Protein AF-A0A812FP85-F1 (afdb_monomer_lite)

pLDDT: mean 92.1, std 12.24, range [35.72, 98.25]

Structure (mmCIF, N/CA/C/O backbone):
data_AF-A0A812FP85-F1
#
_entry.id   AF-A0A812FP85-F1
#
loop_
_atom_site.group_PDB
_atom_site.id
_atom_site.type_symbol
_atom_site.label_atom_id
_atom_site.label_alt_id
_atom_site.label_comp_id
_atom_site.label_asym_id
_atom_site.label_entity_id
_atom_site.label_seq_id
_atom_site.pdbx_PDB_ins_code
_atom_site.Cartn_x
_atom_site.Cartn_y
_atom_site.Cartn_z
_atom_site.occupancy
_atom_site.B_iso_or_equiv
_atom_site.auth_seq_id
_atom_site.auth_comp_id
_atom_site.auth_asym_id
_atom_site.auth_atom_id
_atom_site.pdbx_PDB_model_num
ATOM 1 N N . MET A 1 1 ? -3.436 12.130 14.796 1.00 59.41 1 MET A N 1
ATOM 2 C CA . MET A 1 1 ? -3.272 11.204 13.651 1.00 59.41 1 MET A CA 1
ATOM 3 C C . MET A 1 1 ? -4.348 11.531 12.624 1.00 59.41 1 MET A C 1
ATOM 5 O O . MET A 1 1 ? -5.468 11.791 13.047 1.00 59.41 1 MET A O 1
ATOM 9 N N . LYS A 1 2 ? -4.041 11.623 11.321 1.00 76.81 2 LYS A N 1
ATOM 10 C CA . LYS A 1 2 ? -5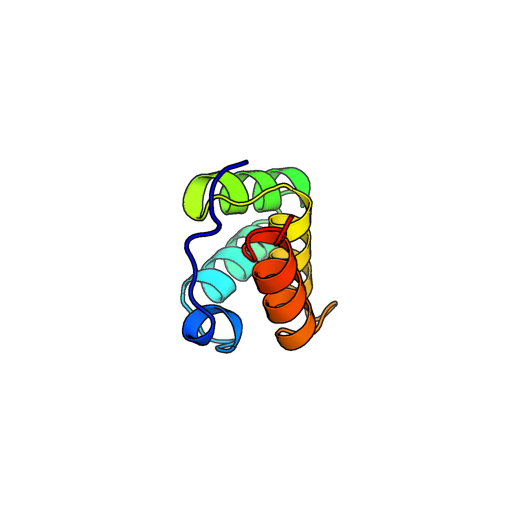.080 11.901 10.310 1.00 76.81 2 LYS A CA 1
ATOM 11 C C . LYS A 1 2 ? -5.876 10.624 10.041 1.00 76.81 2 LYS A C 1
ATOM 13 O O . LYS A 1 2 ? -5.283 9.554 9.953 1.00 76.81 2 LYS A O 1
ATOM 18 N N . LYS A 1 3 ? -7.197 10.739 9.890 1.00 87.62 3 LYS A N 1
ATOM 19 C CA . LYS A 1 3 ? -8.050 9.622 9.461 1.00 87.62 3 LYS A CA 1
ATOM 20 C C . LYS A 1 3 ? -7.568 9.107 8.100 1.00 87.62 3 LYS 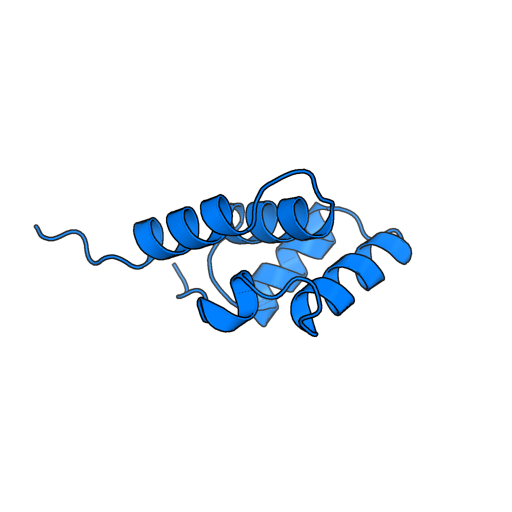A C 1
ATOM 22 O O . LYS A 1 3 ? -7.195 9.911 7.246 1.00 87.62 3 LYS A O 1
ATOM 27 N N . PHE A 1 4 ? -7.558 7.790 7.920 1.00 92.75 4 PHE A N 1
ATOM 28 C CA . PHE A 1 4 ? -7.306 7.182 6.617 1.00 92.75 4 PHE A CA 1
ATOM 29 C C . PHE A 1 4 ? -8.592 7.239 5.787 1.00 92.75 4 PHE A C 1
ATOM 31 O O . PHE A 1 4 ? -9.653 6.843 6.269 1.00 92.75 4 PHE A O 1
ATOM 38 N N . MET A 1 5 ? -8.519 7.816 4.593 1.00 93.44 5 MET A N 1
ATOM 39 C CA . MET A 1 5 ? -9.699 8.254 3.841 1.00 93.44 5 MET A CA 1
ATOM 40 C C . MET A 1 5 ? -10.286 7.177 2.926 1.00 93.44 5 MET A C 1
ATOM 42 O O . MET A 1 5 ? -11.436 7.315 2.521 1.00 93.44 5 MET A O 1
ATOM 46 N N . LEU A 1 6 ? -9.534 6.117 2.618 1.00 93.75 6 LEU A N 1
ATOM 47 C CA . LEU A 1 6 ? -10.017 5.038 1.756 1.00 93.75 6 LEU A CA 1
ATOM 48 C C . LEU A 1 6 ? -10.996 4.127 2.499 1.00 93.75 6 LEU A C 1
ATOM 50 O O . LEU A 1 6 ? -10.744 3.725 3.639 1.00 93.75 6 LEU A O 1
ATOM 54 N N . GLY A 1 7 ? -12.102 3.809 1.827 1.00 93.38 7 GLY A N 1
ATOM 55 C CA . GLY A 1 7 ? -13.128 2.895 2.315 1.00 93.38 7 GLY A CA 1
ATOM 56 C C . GLY A 1 7 ? -12.738 1.427 2.150 1.00 93.38 7 GLY A C 1
ATOM 57 O O . GLY A 1 7 ? -11.827 1.080 1.400 1.00 93.38 7 GLY A O 1
ATOM 58 N N . GLU A 1 8 ? -13.458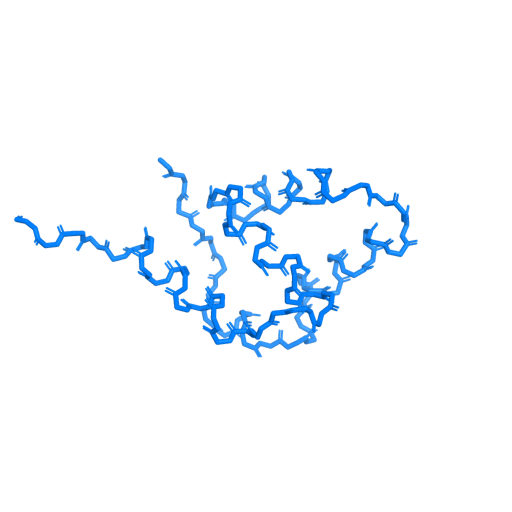 0.549 2.846 1.00 94.62 8 GLU A N 1
ATOM 59 C CA . GLU A 1 8 ? -13.236 -0.902 2.791 1.00 94.62 8 GLU A CA 1
ATOM 60 C C . GLU A 1 8 ? -13.390 -1.466 1.372 1.00 94.62 8 GLU A C 1
ATOM 62 O O . GLU A 1 8 ? -12.579 -2.289 0.960 1.00 94.62 8 GLU A O 1
ATOM 67 N N . GLU A 1 9 ? -14.354 -0.965 0.597 1.00 95.25 9 GLU A N 1
ATOM 68 C CA . GLU A 1 9 ? -14.549 -1.315 -0.817 1.00 95.25 9 GLU A CA 1
ATOM 69 C C . GLU A 1 9 ? -13.285 -1.097 -1.663 1.00 95.25 9 GLU A C 1
ATOM 71 O O . GLU A 1 9 ? -12.850 -2.005 -2.370 1.00 95.25 9 GLU A O 1
ATOM 76 N N . THR A 1 10 ? -12.627 0.055 -1.513 1.00 95.38 10 THR A N 1
ATOM 77 C CA . THR A 1 10 ? -11.381 0.385 -2.216 1.00 95.38 10 THR A CA 1
ATOM 78 C C . THR A 1 10 ? -10.214 -0.477 -1.748 1.00 95.38 10 THR A C 1
ATOM 80 O O . THR A 1 10 ? -9.378 -0.884 -2.551 1.00 95.38 10 THR A O 1
ATOM 83 N N . LEU A 1 11 ? -10.140 -0.761 -0.443 1.00 95.94 11 LEU A N 1
ATOM 84 C CA . LEU A 1 11 ? -9.064 -1.572 0.134 1.00 95.94 11 LEU A CA 1
ATOM 85 C C . LEU A 1 11 ? -9.181 -3.051 -0.244 1.00 95.94 11 LEU A C 1
ATOM 87 O O . LEU A 1 11 ? -8.171 -3.750 -0.296 1.00 95.94 11 LEU A O 1
ATOM 91 N N . LEU A 1 12 ? -10.396 -3.534 -0.504 1.00 96.31 12 LEU A N 1
ATOM 92 C CA . LEU A 1 12 ? -10.660 -4.910 -0.919 1.00 96.31 12 LEU A CA 1
ATOM 93 C C . LEU A 1 12 ? -10.582 -5.108 -2.439 1.00 96.31 12 LEU A C 1
ATOM 95 O O . LEU A 1 12 ? -10.397 -6.244 -2.886 1.00 96.31 12 LEU A O 1
ATOM 99 N N . ASP A 1 13 ? -10.623 -4.048 -3.239 1.00 95.94 13 ASP A N 1
ATOM 100 C CA . ASP A 1 13 ? -10.442 -4.115 -4.689 1.00 95.94 13 ASP A CA 1
ATOM 101 C C . ASP A 1 13 ? -8.948 -4.087 -5.074 1.00 95.94 13 ASP A C 1
ATOM 103 O O . ASP A 1 13 ? -8.249 -3.136 -4.770 1.00 95.94 13 ASP A O 1
ATOM 107 N N . SER A 1 14 ? -8.428 -5.129 -5.745 1.00 87.06 14 SER A N 1
ATOM 108 C CA . SER A 1 14 ? -7.004 -5.187 -6.175 1.00 87.06 14 SER A CA 1
ATOM 109 C C . SER A 1 14 ? -6.715 -4.237 -7.328 1.00 87.06 14 SER A C 1
ATOM 111 O O . SER A 1 14 ? -5.562 -3.838 -7.534 1.00 87.06 14 SER A O 1
ATOM 113 N N . GLU A 1 15 ? -7.753 -3.967 -8.110 1.00 92.69 15 GLU A N 1
ATOM 114 C CA . GLU A 1 15 ? -7.699 -3.257 -9.377 1.00 92.69 15 GLU A CA 1
ATOM 115 C C . GLU A 1 15 ? -8.100 -1.792 -9.208 1.00 92.69 15 GLU A C 1
ATOM 117 O O . GLU A 1 15 ? -8.190 -1.058 -10.191 1.00 92.69 15 GLU A O 1
ATOM 122 N N . SER A 1 16 ? -8.267 -1.344 -7.959 1.00 96.88 16 SER A N 1
ATOM 123 C CA . SER A 1 16 ? -8.544 0.050 -7.653 1.00 96.88 16 SER A CA 1
ATOM 124 C C . SER A 1 16 ? -7.440 0.965 -8.181 1.00 96.88 16 SER A C 1
ATOM 126 O O . SER A 1 16 ? -6.256 0.599 -8.272 1.00 96.88 16 SER A O 1
ATOM 128 N N . ALA A 1 17 ? -7.833 2.192 -8.526 1.00 97.31 17 ALA A N 1
ATOM 129 C CA . ALA A 1 17 ? -6.924 3.200 -9.057 1.00 97.31 17 ALA A CA 1
ATOM 130 C C . ALA A 1 17 ? -5.765 3.485 -8.088 1.00 97.31 17 ALA A C 1
ATOM 132 O O . ALA A 1 17 ? -4.642 3.758 -8.512 1.00 97.31 17 ALA A O 1
ATOM 133 N N . GLU A 1 18 ? -6.010 3.365 -6.786 1.00 97.56 18 GLU A N 1
ATOM 134 C CA . GLU A 1 18 ? -5.034 3.559 -5.727 1.00 97.56 18 GLU A CA 1
ATOM 135 C C . GLU A 1 18 ? -3.958 2.474 -5.743 1.00 97.56 18 GLU A C 1
ATOM 137 O O . GLU A 1 18 ? -2.767 2.791 -5.694 1.00 97.56 18 GLU A O 1
ATOM 142 N N . TYR A 1 19 ? -4.335 1.197 -5.867 1.00 97.75 19 TYR A N 1
ATOM 143 C CA . TYR A 1 19 ? -3.340 0.131 -5.985 1.00 97.75 19 TYR A CA 1
ATOM 144 C C . TYR A 1 19 ? -2.611 0.168 -7.323 1.00 97.75 19 TYR A C 1
ATOM 146 O O . TYR A 1 19 ? -1.402 -0.077 -7.352 1.00 97.75 19 TYR A O 1
ATOM 154 N N . PHE A 1 20 ? -3.298 0.518 -8.414 1.00 97.81 20 PHE A N 1
ATOM 155 C CA . PHE A 1 20 ? -2.645 0.762 -9.698 1.00 97.81 20 PHE A CA 1
ATOM 156 C C . PHE A 1 20 ? -1.581 1.861 -9.575 1.00 97.81 20 PHE A C 1
ATOM 158 O O . PHE A 1 20 ? -0.432 1.652 -9.965 1.00 97.81 20 PHE A O 1
ATOM 165 N N . TRP A 1 21 ? -1.925 2.994 -8.963 1.00 98.06 21 TRP A N 1
ATOM 166 C CA . TRP A 1 21 ? -1.009 4.112 -8.748 1.00 98.06 21 TRP A CA 1
ATOM 167 C C . TRP A 1 21 ? 0.198 3.726 -7.883 1.00 98.06 21 TRP A C 1
ATOM 169 O O . TRP A 1 21 ? 1.334 4.081 -8.206 1.00 98.06 21 TRP A O 1
ATOM 179 N N . ILE A 1 22 ? -0.011 2.942 -6.821 1.00 97.94 22 ILE A N 1
ATOM 180 C CA . ILE A 1 22 ? 1.086 2.441 -5.981 1.00 97.94 22 ILE A CA 1
ATOM 181 C C . ILE A 1 22 ? 2.008 1.514 -6.779 1.00 97.94 22 ILE A C 1
ATOM 183 O O . ILE A 1 22 ? 3.228 1.693 -6.745 1.00 97.94 22 ILE A O 1
ATOM 187 N N . ARG A 1 23 ? 1.448 0.553 -7.527 1.00 98.06 23 ARG A N 1
ATOM 188 C CA . ARG A 1 23 ? 2.227 -0.350 -8.391 1.00 98.06 23 ARG A CA 1
ATOM 189 C C . ARG A 1 23 ? 3.006 0.425 -9.452 1.00 98.06 23 ARG A C 1
ATOM 191 O O . ARG A 1 23 ? 4.168 0.108 -9.693 1.00 98.06 23 ARG A O 1
ATOM 198 N N . TRP A 1 24 ? 2.405 1.465 -10.024 1.00 98.19 24 TRP A N 1
ATOM 199 C CA . TRP A 1 24 ? 3.062 2.352 -10.979 1.00 98.19 24 TRP A CA 1
ATOM 200 C C . TRP A 1 24 ? 4.274 3.063 -10.358 1.00 98.19 24 TRP A C 1
ATOM 202 O O . TRP A 1 24 ? 5.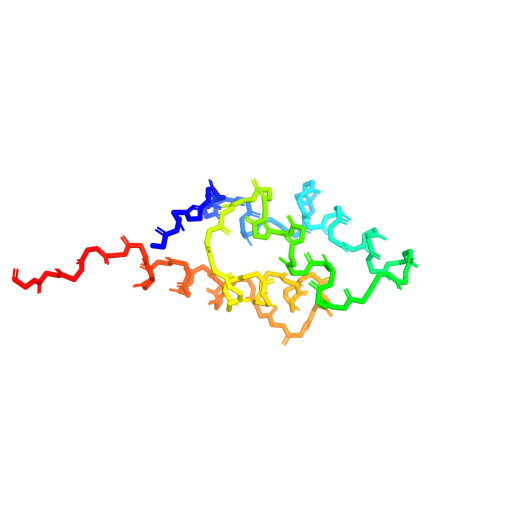372 2.959 -10.896 1.00 98.19 24 TRP A O 1
ATOM 212 N N . MET A 1 25 ? 4.138 3.683 -9.178 1.00 98.12 25 MET A N 1
ATOM 213 C CA . MET A 1 25 ? 5.276 4.327 -8.496 1.00 98.12 25 MET A CA 1
ATOM 214 C C . MET A 1 25 ? 6.416 3.346 -8.184 1.00 98.12 25 MET A C 1
ATOM 216 O O . MET A 1 25 ? 7.594 3.698 -8.277 1.00 98.12 25 MET A O 1
ATOM 220 N N . VAL A 1 26 ? 6.080 2.108 -7.808 1.00 97.31 26 VAL A N 1
ATOM 221 C CA . VAL A 1 26 ? 7.072 1.044 -7.592 1.00 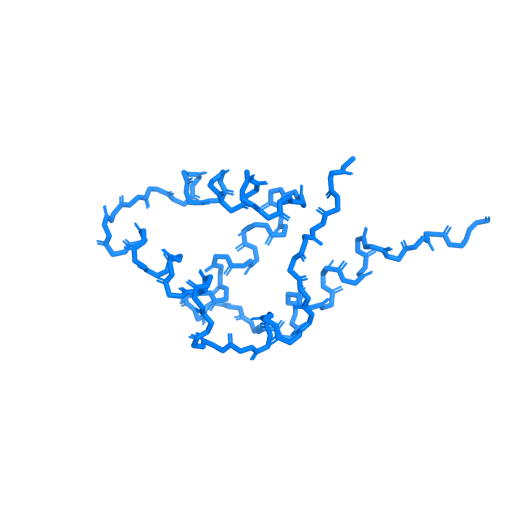97.31 26 VAL A CA 1
ATOM 222 C C . VAL A 1 26 ? 7.768 0.671 -8.906 1.00 97.31 26 VAL A C 1
ATOM 224 O O . VAL A 1 26 ? 8.991 0.508 -8.918 1.00 97.31 26 VAL A O 1
ATOM 227 N N . GLY A 1 27 ? 7.014 0.559 -10.005 1.00 97.38 27 GLY A N 1
ATOM 228 C CA . GLY A 1 27 ? 7.547 0.333 -11.352 1.00 97.38 27 GLY A CA 1
ATOM 229 C C . GLY A 1 27 ? 8.548 1.413 -11.768 1.00 97.38 27 GLY A C 1
ATOM 230 O O . GLY A 1 27 ? 9.636 1.091 -12.243 1.00 97.38 27 GLY A O 1
ATOM 231 N N . GLU A 1 28 ? 8.248 2.669 -11.438 1.00 97.88 28 GLU A N 1
ATOM 232 C CA . GLU A 1 28 ? 9.115 3.841 -11.630 1.00 97.88 28 GLU A CA 1
ATOM 233 C C . GLU A 1 28 ? 10.300 3.923 -10.640 1.00 97.88 28 GLU A C 1
ATOM 235 O O . GLU A 1 28 ? 10.992 4.938 -10.555 1.00 97.88 28 GLU A O 1
ATOM 240 N N . ARG A 1 29 ? 10.559 2.862 -9.862 1.00 96.75 29 ARG A N 1
ATOM 241 C CA . ARG A 1 29 ? 11.698 2.741 -8.929 1.00 96.75 29 ARG A CA 1
ATOM 242 C C . ARG A 1 29 ? 11.710 3.767 -7.791 1.00 96.75 29 ARG A C 1
ATOM 244 O O . ARG A 1 29 ? 12.768 4.065 -7.231 1.00 96.75 29 ARG A O 1
ATOM 251 N N . TYR A 1 30 ? 10.548 4.274 -7.383 1.00 97.50 30 TYR A N 1
ATOM 252 C CA . TYR A 1 30 ? 10.454 5.110 -6.188 1.00 97.50 30 TYR A CA 1
ATOM 253 C C . TYR A 1 30 ? 10.811 4.275 -4.948 1.00 97.50 30 TYR A C 1
ATOM 255 O O . TYR A 1 30 ? 10.429 3.111 -4.829 1.00 97.50 30 TYR A O 1
ATOM 263 N N . SER A 1 31 ? 11.539 4.868 -3.996 1.00 97.06 31 SER A N 1
ATOM 264 C CA . SER A 1 31 ? 11.862 4.180 -2.742 1.00 97.06 31 SER A CA 1
ATOM 265 C C . SER A 1 31 ? 10.600 3.930 -1.912 1.00 97.06 31 SER A C 1
ATOM 267 O O . SER A 1 31 ? 9.666 4.733 -1.938 1.00 97.06 31 SER A O 1
ATOM 269 N N . ALA A 1 32 ? 10.590 2.858 -1.113 1.00 96.75 32 ALA A N 1
ATOM 270 C CA . ALA A 1 32 ? 9.456 2.530 -0.244 1.00 96.75 32 ALA A CA 1
ATOM 271 C C . ALA A 1 32 ? 9.065 3.708 0.667 1.00 96.75 32 ALA A C 1
ATOM 273 O O . ALA A 1 32 ? 7.888 4.028 0.786 1.00 96.75 32 ALA A O 1
ATOM 274 N N . ASN A 1 33 ? 10.048 4.432 1.217 1.00 97.00 33 ASN A N 1
ATOM 275 C CA . ASN A 1 33 ? 9.802 5.628 2.029 1.00 97.00 33 ASN A CA 1
ATOM 276 C C . ASN A 1 33 ? 9.089 6.736 1.239 1.00 97.00 33 ASN A C 1
ATOM 278 O O . ASN A 1 33 ? 8.189 7.388 1.767 1.00 97.00 33 ASN A O 1
ATOM 282 N N . LYS A 1 34 ? 9.466 6.943 -0.030 1.00 97.81 34 LYS A N 1
ATOM 283 C CA . LYS A 1 34 ? 8.831 7.942 -0.897 1.00 97.81 34 LYS A CA 1
ATOM 284 C C . LYS A 1 34 ? 7.401 7.535 -1.253 1.00 97.81 34 LYS A C 1
ATOM 286 O O . LYS A 1 34 ? 6.515 8.384 -1.211 1.00 97.81 34 LYS A O 1
ATOM 291 N N . VAL A 1 35 ? 7.173 6.252 -1.536 1.00 98.25 35 VAL A N 1
ATOM 292 C CA . VAL A 1 35 ? 5.839 5.702 -1.814 1.00 98.25 35 VAL A CA 1
ATOM 293 C C . VAL A 1 35 ? 4.938 5.799 -0.582 1.00 98.25 35 VAL A C 1
ATOM 295 O O . VAL A 1 35 ? 3.863 6.381 -0.670 1.00 98.25 35 VAL A O 1
ATOM 298 N N . CYS A 1 36 ? 5.393 5.344 0.589 1.00 97.94 36 CYS A N 1
ATOM 299 C CA . CYS A 1 36 ? 4.637 5.471 1.837 1.00 97.94 36 CYS A CA 1
ATOM 300 C C . CYS A 1 36 ? 4.321 6.935 2.161 1.00 97.94 36 CYS A C 1
ATOM 302 O O . CYS A 1 36 ? 3.188 7.252 2.503 1.00 97.94 36 CYS A O 1
ATOM 304 N N . GLY A 1 37 ? 5.286 7.844 1.987 1.00 97.69 37 GLY A N 1
ATOM 305 C CA . GLY A 1 37 ? 5.052 9.275 2.176 1.00 97.69 37 GLY A CA 1
ATOM 306 C C . GLY A 1 37 ? 4.020 9.856 1.202 1.00 97.69 37 GLY A C 1
ATOM 307 O O . GLY A 1 37 ? 3.252 10.735 1.587 1.00 97.69 37 GLY A O 1
ATOM 308 N N . ALA A 1 38 ? 3.970 9.370 -0.042 1.00 97.88 38 ALA A N 1
ATOM 309 C CA . ALA A 1 38 ? 2.946 9.754 -1.012 1.00 97.88 38 ALA A CA 1
ATOM 310 C C . ALA A 1 38 ? 1.559 9.224 -0.609 1.00 97.88 38 ALA A C 1
ATOM 312 O O . ALA A 1 38 ? 0.602 9.995 -0.605 1.00 97.88 38 ALA A O 1
ATOM 313 N N . ILE A 1 39 ? 1.471 7.959 -0.183 1.00 97.69 39 ILE A N 1
ATOM 314 C CA . ILE A 1 39 ? 0.244 7.328 0.332 1.00 97.69 39 ILE A CA 1
ATOM 315 C C . ILE A 1 39 ? -0.293 8.111 1.538 1.00 97.69 39 ILE A C 1
ATOM 317 O O . ILE A 1 39 ? -1.453 8.515 1.535 1.00 97.69 39 ILE A O 1
ATOM 321 N N . THR A 1 40 ? 0.556 8.419 2.528 1.00 96.75 40 THR A N 1
ATOM 322 C CA . THR A 1 40 ? 0.149 9.197 3.712 1.00 96.75 40 THR A CA 1
ATOM 323 C C . THR A 1 40 ? -0.362 10.590 3.333 1.00 96.75 40 THR A C 1
ATOM 325 O O . THR A 1 40 ? -1.321 11.091 3.920 1.00 96.75 40 THR A O 1
ATOM 328 N N . LYS A 1 41 ? 0.270 11.252 2.354 1.00 96.44 41 LYS A N 1
ATOM 329 C CA . LYS A 1 41 ? -0.157 12.583 1.892 1.00 96.44 41 LYS A CA 1
ATOM 330 C C . LYS A 1 41 ? -1.487 12.543 1.141 1.00 96.44 41 LYS A C 1
ATOM 332 O O . LYS A 1 41 ? -2.280 13.461 1.321 1.00 96.44 41 LYS A O 1
ATOM 337 N N . ALA A 1 42 ? -1.711 11.514 0.324 1.00 96.31 42 ALA A N 1
ATOM 338 C CA . ALA A 1 42 ? -2.909 11.370 -0.498 1.00 96.31 42 ALA A CA 1
ATOM 339 C C . ALA A 1 42 ? -4.125 10.903 0.313 1.00 96.31 42 ALA A C 1
ATOM 341 O O . ALA A 1 42 ? -5.211 11.454 0.168 1.00 96.31 42 ALA A O 1
ATOM 342 N N . PHE A 1 43 ? -3.937 9.913 1.187 1.00 95.50 43 PHE A N 1
ATOM 343 C CA . PHE A 1 43 ? -5.039 9.202 1.842 1.00 95.50 43 PHE A CA 1
ATOM 344 C C . PHE A 1 43 ? -5.075 9.388 3.360 1.00 95.50 43 PHE A C 1
ATOM 346 O O . PHE A 1 43 ? -5.974 8.875 4.023 1.00 95.50 43 PHE A O 1
ATOM 353 N N . GLY A 1 44 ? -4.121 10.120 3.939 1.00 94.56 44 GLY A N 1
ATOM 354 C CA . GLY A 1 44 ? -4.014 10.286 5.385 1.00 94.56 44 GLY A CA 1
ATOM 355 C C . GLY A 1 44 ? -3.471 9.034 6.076 1.00 94.56 44 GLY A C 1
ATOM 356 O O . GLY A 1 44 ? -2.613 8.334 5.543 1.00 94.56 44 GLY A O 1
ATOM 357 N N . GLY A 1 45 ? -3.957 8.757 7.287 1.00 91.88 45 GLY A N 1
ATOM 358 C CA . GLY A 1 45 ? -3.436 7.676 8.125 1.00 91.88 45 GLY A CA 1
ATOM 359 C C . GLY A 1 45 ? -2.045 7.976 8.683 1.00 91.88 45 GLY A C 1
ATOM 360 O O . GLY A 1 45 ? -1.674 9.133 8.907 1.00 91.88 45 GLY A O 1
ATOM 361 N N . ASP A 1 46 ? -1.288 6.911 8.927 1.00 93.69 46 ASP A N 1
ATOM 362 C CA . ASP A 1 46 ? 0.092 6.965 9.395 1.00 93.69 46 ASP A CA 1
ATOM 363 C C . ASP A 1 46 ? 1.024 6.092 8.543 1.00 93.69 46 ASP A C 1
ATOM 365 O O . ASP A 1 46 ? 0.631 5.486 7.536 1.00 93.69 46 ASP A O 1
ATOM 369 N N . GLN A 1 47 ? 2.298 6.069 8.935 1.00 93.81 47 GLN A N 1
ATOM 370 C CA . GLN A 1 47 ? 3.341 5.344 8.223 1.00 93.81 47 GLN A CA 1
ATOM 371 C C . GLN A 1 47 ? 3.088 3.832 8.193 1.00 93.81 47 GLN A C 1
ATOM 373 O O . GLN A 1 47 ? 3.410 3.193 7.195 1.00 93.81 47 GLN A O 1
ATOM 378 N N . GLU A 1 48 ? 2.485 3.265 9.238 1.00 95.88 48 GLU A N 1
ATOM 379 C CA . GLU A 1 48 ? 2.185 1.835 9.308 1.00 95.88 48 GLU A CA 1
ATOM 380 C C . GLU A 1 48 ? 1.035 1.470 8.364 1.00 95.88 48 GLU A C 1
ATOM 382 O O . GLU A 1 48 ? 1.173 0.535 7.579 1.00 95.88 48 GLU A O 1
ATOM 387 N N . THR A 1 49 ? -0.055 2.249 8.341 1.00 96.00 49 THR A N 1
ATOM 388 C CA . THR A 1 49 ? -1.138 2.053 7.361 1.00 96.00 49 THR A CA 1
ATOM 389 C C . THR A 1 49 ? -0.620 2.195 5.931 1.00 96.00 49 THR A C 1
ATOM 391 O O . THR A 1 49 ? -0.972 1.408 5.053 1.00 96.00 49 THR A O 1
ATOM 394 N N . SER A 1 50 ? 0.268 3.163 5.698 1.00 97.12 50 SER A N 1
ATOM 395 C CA . SER A 1 50 ? 0.845 3.396 4.372 1.00 97.12 50 SER A CA 1
ATOM 396 C C . SER A 1 50 ? 1.766 2.255 3.933 1.00 97.12 50 SER A C 1
ATOM 398 O O . SER A 1 50 ? 1.713 1.821 2.783 1.00 97.12 50 SER A O 1
ATOM 400 N N . ALA A 1 51 ? 2.572 1.726 4.858 1.00 97.81 51 ALA A N 1
ATOM 401 C CA . ALA A 1 51 ? 3.414 0.561 4.616 1.00 97.81 51 ALA A CA 1
ATOM 402 C C . ALA A 1 51 ? 2.581 -0.702 4.362 1.00 97.81 51 ALA A C 1
ATOM 404 O O . ALA A 1 51 ? 2.898 -1.462 3.450 1.00 97.81 51 ALA A O 1
ATOM 405 N N . ALA A 1 52 ? 1.493 -0.901 5.108 1.00 97.50 52 ALA A N 1
ATOM 406 C CA . ALA A 1 52 ? 0.579 -2.015 4.890 1.00 97.50 52 ALA A CA 1
ATOM 407 C C . ALA A 1 52 ? -0.084 -1.937 3.506 1.00 97.50 52 ALA A C 1
ATOM 409 O O . ALA A 1 52 ? -0.107 -2.929 2.778 1.00 97.50 52 ALA A O 1
ATOM 410 N N . MET A 1 53 ? -0.538 -0.752 3.083 1.00 97.19 53 MET A N 1
ATOM 411 C CA . MET A 1 53 ? -1.103 -0.565 1.744 1.00 97.19 53 MET A CA 1
ATOM 412 C C . MET A 1 53 ? -0.075 -0.835 0.637 1.00 97.19 53 MET A C 1
ATOM 414 O O . MET A 1 53 ? -0.391 -1.510 -0.344 1.00 97.19 53 MET A O 1
ATOM 418 N N . LEU A 1 54 ? 1.173 -0.387 0.816 1.00 98.00 54 LEU A N 1
ATOM 419 C CA . LEU A 1 54 ? 2.274 -0.731 -0.086 1.00 98.00 54 LEU A CA 1
ATOM 420 C C . LEU A 1 54 ? 2.521 -2.247 -0.128 1.00 98.00 54 LEU A C 1
ATOM 422 O O . LEU A 1 54 ? 2.656 -2.818 -1.206 1.00 98.00 54 LEU A O 1
ATOM 426 N N . ASN A 1 55 ? 2.553 -2.923 1.019 1.00 97.94 55 ASN A N 1
ATOM 427 C CA . ASN A 1 55 ? 2.769 -4.369 1.071 1.00 97.94 55 ASN A CA 1
ATOM 428 C C . ASN A 1 55 ? 1.653 -5.149 0.373 1.00 97.94 55 ASN A C 1
ATOM 430 O O . ASN A 1 55 ? 1.944 -6.136 -0.300 1.00 97.94 55 ASN A O 1
ATOM 434 N N . VAL A 1 56 ? 0.404 -4.691 0.477 1.00 97.50 56 VAL A N 1
ATOM 435 C CA . VAL A 1 56 ? -0.716 -5.257 -0.282 1.00 97.50 56 VAL A CA 1
ATOM 436 C C . VAL A 1 56 ? -0.511 -5.061 -1.785 1.00 97.50 56 VAL A C 1
ATOM 438 O O . VAL A 1 56 ? -0.632 -6.022 -2.541 1.00 97.50 56 VAL A O 1
ATOM 441 N N . ALA A 1 57 ? -0.110 -3.863 -2.223 1.00 96.88 57 ALA A N 1
ATOM 442 C CA . ALA A 1 57 ? 0.177 -3.590 -3.634 1.00 96.88 57 ALA A CA 1
ATOM 443 C C . ALA A 1 57 ? 1.296 -4.485 -4.205 1.00 96.88 57 ALA A C 1
ATOM 445 O O . ALA A 1 57 ? 1.284 -4.813 -5.389 1.00 96.8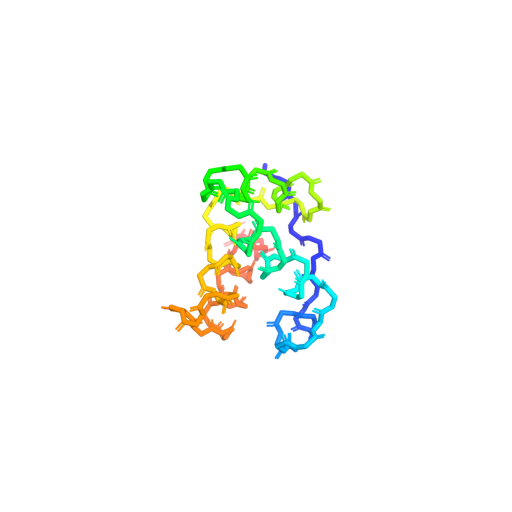8 57 ALA A O 1
ATOM 446 N N . LEU A 1 58 ? 2.253 -4.880 -3.357 1.00 96.31 58 LEU A N 1
ATOM 447 C CA . LEU A 1 58 ? 3.371 -5.767 -3.689 1.00 96.31 58 LEU A CA 1
ATOM 448 C C . LEU A 1 58 ? 3.057 -7.263 -3.514 1.00 96.31 58 LEU A C 1
ATOM 450 O O . LEU A 1 58 ? 3.949 -8.085 -3.711 1.00 96.31 58 LEU A O 1
ATOM 454 N N . GLY A 1 59 ? 1.845 -7.628 -3.084 1.00 95.56 59 GLY A N 1
ATOM 455 C CA . GLY A 1 59 ? 1.471 -9.019 -2.800 1.00 95.56 59 GLY A CA 1
ATOM 456 C C . GLY A 1 59 ? 2.153 -9.631 -1.567 1.00 95.56 59 GLY A C 1
ATOM 457 O O . GLY A 1 59 ? 2.134 -10.845 -1.396 1.00 95.56 59 GLY A O 1
ATOM 458 N N . LYS A 1 60 ? 2.762 -8.811 -0.700 1.00 96.31 60 LYS A N 1
ATOM 459 C CA . LYS A 1 60 ? 3.444 -9.242 0.537 1.00 96.31 60 LYS A CA 1
ATOM 460 C C . LYS A 1 60 ? 2.510 -9.346 1.741 1.00 96.31 60 LYS A C 1
ATOM 462 O O . LYS A 1 60 ? 2.891 -9.897 2.768 1.00 96.31 60 LYS A O 1
ATOM 467 N N . GLN A 1 61 ? 1.320 -8.766 1.636 1.00 95.81 61 GLN A N 1
ATOM 468 C CA . GLN A 1 61 ? 0.329 -8.698 2.700 1.00 95.81 61 GLN A CA 1
ATOM 469 C C . GLN A 1 61 ? -1.075 -8.832 2.099 1.00 95.81 61 GLN A C 1
ATOM 471 O O . GLN A 1 61 ? -1.307 -8.435 0.958 1.00 95.81 61 GLN A O 1
ATOM 476 N N . THR A 1 62 ? -2.019 -9.404 2.848 1.00 96.44 62 THR A N 1
ATOM 477 C CA . THR A 1 62 ? -3.405 -9.556 2.385 1.00 96.44 62 THR A CA 1
ATOM 478 C C . THR A 1 62 ? -4.194 -8.266 2.589 1.00 96.44 62 THR A C 1
ATOM 480 O O . THR A 1 62 ? -4.006 -7.557 3.580 1.00 96.44 62 THR A O 1
ATOM 483 N N . LYS A 1 63 ? -5.144 -7.986 1.694 1.00 96.06 63 LYS A N 1
ATOM 484 C CA . LYS A 1 63 ? -6.062 -6.841 1.827 1.00 96.06 63 LYS A CA 1
ATOM 485 C C . LYS A 1 63 ? -6.853 -6.869 3.132 1.00 96.06 63 LYS A C 1
ATOM 487 O O . LYS A 1 63 ? -7.025 -5.836 3.765 1.00 96.06 63 LYS A O 1
ATOM 492 N N . TYR A 1 64 ? -7.275 -8.059 3.563 1.00 96.44 64 TYR A N 1
ATOM 493 C CA . TYR A 1 64 ? -8.015 -8.244 4.812 1.00 96.44 64 TYR A CA 1
ATOM 494 C C . TYR A 1 64 ? -7.232 -7.728 6.023 1.00 96.44 64 TYR A C 1
ATOM 496 O O . TYR A 1 64 ? -7.774 -6.955 6.804 1.00 96.44 64 TYR A O 1
ATOM 504 N N . SER A 1 65 ? -5.932 -8.030 6.110 1.00 95.75 65 SER A N 1
ATOM 505 C CA . SER A 1 65 ? -5.098 -7.520 7.206 1.00 95.75 65 SER A CA 1
ATOM 506 C C . SER A 1 65 ? -4.934 -5.992 7.183 1.00 95.75 65 SER A C 1
ATOM 508 O O . SER A 1 65 ? -4.836 -5.363 8.234 1.00 95.75 65 SER A O 1
ATOM 510 N N . LEU A 1 66 ? -4.941 -5.366 5.997 1.00 95.88 66 LEU A N 1
ATOM 511 C CA . LEU A 1 66 ? -4.953 -3.906 5.876 1.00 95.88 66 LEU A CA 1
ATOM 512 C C . LEU A 1 66 ? -6.288 -3.323 6.354 1.00 95.88 66 LEU A C 1
ATOM 514 O O . LEU A 1 66 ? -6.290 -2.325 7.068 1.00 95.88 66 LEU A O 1
ATOM 518 N N . VAL A 1 67 ? -7.413 -3.943 5.993 1.00 96.12 67 VAL A N 1
ATOM 519 C CA . VAL A 1 67 ? -8.742 -3.522 6.459 1.00 96.12 67 VAL A CA 1
ATOM 520 C C . VAL A 1 67 ? -8.836 -3.615 7.983 1.00 96.12 67 VAL A C 1
ATOM 522 O O . VAL A 1 67 ? -9.279 -2.661 8.621 1.00 96.12 67 VAL A O 1
ATOM 525 N N . GLU A 1 68 ? -8.372 -4.713 8.581 1.00 95.38 68 GLU A N 1
ATOM 526 C CA . GLU A 1 68 ? -8.327 -4.880 10.040 1.00 95.38 68 GLU A CA 1
ATOM 527 C C . GLU A 1 68 ? -7.456 -3.814 10.714 1.00 95.38 68 GLU A C 1
ATOM 529 O O . GLU A 1 68 ? -7.882 -3.199 11.693 1.00 95.38 68 GLU A O 1
ATOM 534 N N . LEU A 1 69 ? -6.275 -3.528 10.154 1.00 94.75 69 LEU A N 1
ATOM 535 C CA . LEU A 1 69 ? -5.386 -2.470 10.637 1.00 94.75 69 LEU A CA 1
ATOM 536 C C . LEU A 1 69 ? -6.046 -1.085 10.574 1.00 94.75 69 LEU A C 1
ATOM 538 O O . LEU A 1 69 ? -5.927 -0.284 11.498 1.00 94.75 69 LEU A O 1
ATOM 542 N N . VAL A 1 70 ? -6.740 -0.773 9.480 1.00 93.88 70 VAL A N 1
ATOM 543 C CA . VAL A 1 70 ? -7.434 0.511 9.332 1.00 93.88 70 VAL A CA 1
ATOM 544 C C . VAL A 1 70 ? -8.589 0.611 10.333 1.00 93.88 70 VAL A C 1
ATOM 546 O O . VAL A 1 70 ? -8.743 1.648 10.979 1.00 93.88 70 VAL A O 1
ATOM 549 N N . LYS A 1 71 ? -9.361 -0.466 10.527 1.00 92.31 71 LYS A N 1
ATOM 550 C CA . LYS A 1 71 ? -10.465 -0.524 11.498 1.00 92.31 71 LYS A CA 1
ATOM 551 C C . LYS A 1 71 ? -9.981 -0.387 12.941 1.00 92.31 71 LYS A C 1
ATOM 553 O O . LYS A 1 71 ? -10.601 0.350 13.709 1.00 92.31 71 LYS A O 1
ATOM 558 N N . SER A 1 72 ? -8.870 -1.024 13.314 1.00 91.56 72 SER A N 1
ATOM 559 C CA . SER A 1 72 ? -8.322 -0.925 14.675 1.00 91.56 72 SER A CA 1
ATOM 560 C C . SER A 1 72 ? -7.849 0.494 15.005 1.00 91.56 72 SER A C 1
ATOM 562 O O . SER A 1 72 ? -8.009 0.953 16.131 1.00 91.56 72 SER A O 1
ATOM 564 N N . LYS A 1 73 ? -7.355 1.229 14.003 1.00 86.75 73 LYS A N 1
ATOM 565 C CA . LYS A 1 73 ? -6.904 2.623 14.138 1.00 86.75 73 LYS A CA 1
ATOM 566 C C . LYS A 1 73 ? -8.009 3.672 14.058 1.00 86.75 73 LYS A C 1
ATOM 568 O O . LYS A 1 73 ? -7.786 4.817 14.446 1.00 86.75 73 LYS A O 1
ATOM 573 N N . GLN A 1 74 ? -9.166 3.314 13.507 1.00 80.44 74 GLN A N 1
ATOM 574 C CA . GLN A 1 74 ? -10.325 4.203 13.380 1.00 80.44 74 GLN A CA 1
ATOM 575 C C . GLN A 1 74 ? -11.401 3.944 14.431 1.00 80.44 74 GLN A C 1
ATOM 577 O O . GLN A 1 74 ? -12.270 4.794 14.622 1.00 80.44 74 GLN A O 1
ATOM 582 N N . SER A 1 75 ? -11.351 2.799 15.111 1.00 69.81 75 SER A N 1
ATOM 583 C CA . SER A 1 75 ? -12.257 2.508 16.215 1.00 69.81 75 SER A CA 1
ATOM 584 C C . SER A 1 75 ? -11.997 3.511 17.342 1.00 69.81 75 SER A C 1
ATOM 586 O O . SER A 1 75 ? -10.856 3.616 17.800 1.00 69.81 75 SER A O 1
ATOM 588 N N . PRO A 1 76 ? -13.011 4.267 17.802 1.00 56.00 76 PRO A N 1
ATOM 589 C CA . PRO A 1 76 ? -12.861 5.050 19.013 1.00 56.00 76 PRO A CA 1
ATOM 590 C C . PRO A 1 76 ? -12.636 4.040 20.129 1.00 56.00 76 PRO A C 1
ATOM 592 O O . PRO A 1 76 ? -13.496 3.188 20.362 1.00 56.00 76 PRO A O 1
ATOM 595 N N . VAL A 1 77 ? -11.473 4.101 20.780 1.00 51.47 77 VAL A N 1
ATOM 596 C CA . VAL A 1 77 ? -11.251 3.408 22.049 1.00 51.47 77 VAL A CA 1
ATOM 597 C C . VAL A 1 77 ? -12.447 3.768 22.925 1.00 51.47 77 VAL A C 1
ATOM 599 O O . VAL A 1 77 ? -12.599 4.925 23.307 1.00 51.47 77 VAL A O 1
ATOM 602 N N . HIS A 1 78 ? -13.359 2.817 23.131 1.00 43.59 78 HIS A N 1
ATOM 603 C CA . HIS A 1 78 ? -14.409 2.959 24.125 1.00 43.59 78 HIS A CA 1
ATOM 604 C C . HIS A 1 78 ? -13.682 2.905 25.466 1.00 43.59 78 HIS A C 1
ATOM 606 O O . HIS A 1 78 ? -13.291 1.830 25.920 1.00 43.59 78 HIS A O 1
ATOM 612 N N . MET A 1 79 ? -13.413 4.085 26.016 1.00 35.72 79 MET A N 1
ATOM 613 C CA . MET A 1 79 ? -13.013 4.302 27.398 1.00 35.72 79 MET A CA 1
ATOM 614 C C . MET A 1 79 ? -14.112 5.107 28.072 1.00 35.72 79 MET A C 1
ATOM 616 O O . MET A 1 79 ? -14.540 6.114 27.462 1.00 35.72 79 MET A O 1
#

Secondary structure (DSSP, 8-state):
-BPP---HHHHH-TTSHHHHHHHHHHHTT--HHHHHHHHHHHH-B-HHHHHHHHHHHTTSS-HHHHHHHHHHHHS----

Radius of gyration: 12.12 Å; chains: 1; bounding box: 26×22×39 Å

Sequence (79 aa):
MKKFMLGEETLLDSESAEYFWIRWMVGERYSANKVCGAITKAFGGDQETSAAMLNVALGKQTKYSLVELVKSKQSPVHM

Foldseek 3Di:
DWQFADDLVQLQDCPHPLLVVLLVCVVVVPDLVRQLVVSCVPGNDDSVLSSQSSCCSVVNHPSVVSVVVSCVVPDDPPD